Protein AF-A0A2V7YWY1-F1 (afdb_monomer_lite)

Structure (mmCIF, N/CA/C/O backbone):
data_AF-A0A2V7YWY1-F1
#
_entry.id   AF-A0A2V7YWY1-F1
#
loop_
_atom_site.group_PDB
_atom_site.id
_atom_site.type_symbol
_atom_site.label_atom_id
_atom_site.label_alt_id
_atom_site.label_comp_id
_atom_site.label_asym_id
_atom_site.label_entity_id
_atom_site.label_seq_id
_atom_site.pdbx_PDB_ins_code
_atom_site.Cartn_x
_atom_site.Cartn_y
_atom_site.Cartn_z
_atom_site.occupancy
_atom_site.B_iso_or_equiv
_atom_site.auth_seq_id
_atom_site.auth_comp_id
_atom_site.auth_asym_id
_atom_site.auth_atom_id
_atom_site.pdbx_PDB_model_num
ATOM 1 N N . MET A 1 1 ? 10.466 10.974 41.888 1.00 39.22 1 MET A N 1
ATOM 2 C CA . MET A 1 1 ? 9.169 10.604 41.288 1.00 39.22 1 MET A CA 1
ATOM 3 C C . MET A 1 1 ? 9.441 10.058 39.901 1.00 39.22 1 MET A C 1
ATOM 5 O O . MET A 1 1 ? 9.646 10.825 38.972 1.00 39.22 1 MET A O 1
ATOM 9 N N . THR A 1 2 ? 9.565 8.740 39.788 1.00 47.09 2 THR A N 1
ATOM 10 C CA . THR A 1 2 ? 9.598 8.029 38.508 1.00 47.09 2 THR A CA 1
ATOM 11 C C . THR A 1 2 ? 8.193 8.095 37.926 1.00 47.09 2 THR A C 1
ATOM 13 O O . THR A 1 2 ? 7.272 7.507 38.483 1.00 47.09 2 THR A O 1
ATOM 16 N N . ARG A 1 3 ? 8.006 8.894 36.873 1.00 53.28 3 ARG A N 1
ATOM 17 C CA . ARG A 1 3 ? 6.783 8.855 36.070 1.00 53.28 3 ARG A CA 1
ATOM 18 C C . ARG A 1 3 ? 6.745 7.455 35.461 1.00 53.28 3 ARG A C 1
ATOM 20 O O . ARG A 1 3 ? 7.681 7.097 34.753 1.00 53.28 3 ARG A O 1
ATOM 27 N N . ASP A 1 4 ? 5.757 6.650 35.833 1.00 59.22 4 ASP A N 1
ATOM 28 C CA . ASP A 1 4 ? 5.584 5.312 35.273 1.00 59.22 4 ASP A CA 1
ATOM 29 C C . ASP A 1 4 ? 5.316 5.467 33.774 1.00 59.22 4 ASP A C 1
ATOM 31 O O . ASP A 1 4 ? 4.237 5.884 33.363 1.00 59.22 4 ASP A O 1
ATOM 35 N N . THR A 1 5 ? 6.322 5.186 32.946 1.00 61.72 5 THR A N 1
ATOM 36 C CA . THR A 1 5 ? 6.264 5.324 31.479 1.00 61.72 5 THR A CA 1
ATOM 37 C C . THR A 1 5 ? 5.248 4.364 30.834 1.00 61.72 5 THR A C 1
ATOM 39 O O . THR A 1 5 ? 5.006 4.450 29.638 1.00 61.72 5 THR A O 1
ATOM 42 N N . ASN A 1 6 ? 4.653 3.459 31.620 1.00 64.69 6 ASN A N 1
ATOM 43 C CA . ASN A 1 6 ? 3.641 2.488 31.197 1.00 64.69 6 ASN A CA 1
ATOM 44 C C . ASN A 1 6 ? 2.201 2.868 31.580 1.00 64.69 6 ASN A C 1
ATOM 46 O O . ASN A 1 6 ? 1.284 2.114 31.255 1.00 64.69 6 ASN A O 1
ATOM 50 N N . ALA A 1 7 ? 1.979 3.972 32.301 1.00 68.75 7 ALA A N 1
ATOM 51 C CA . ALA A 1 7 ? 0.620 4.424 32.577 1.00 68.75 7 ALA A CA 1
ATOM 52 C C . ALA A 1 7 ? 0.028 5.056 31.304 1.00 68.75 7 ALA A C 1
ATOM 54 O O . ALA A 1 7 ? 0.693 5.922 30.724 1.00 68.75 7 ALA A O 1
ATOM 55 N N . PRO A 1 8 ? -1.179 4.645 30.864 1.00 72.62 8 PRO A N 1
ATOM 56 C CA . PRO A 1 8 ? -1.838 5.297 29.746 1.00 72.62 8 PRO A CA 1
ATOM 57 C C . PRO A 1 8 ? -2.013 6.786 30.055 1.00 72.62 8 PRO A C 1
ATOM 59 O O . PRO A 1 8 ? -2.330 7.191 31.173 1.00 72.62 8 PRO A O 1
ATOM 62 N N . THR A 1 9 ? -1.742 7.608 29.056 1.00 87.44 9 THR A N 1
ATOM 63 C CA . THR A 1 9 ? -2.022 9.041 29.075 1.00 87.44 9 THR A CA 1
ATOM 64 C C . THR A 1 9 ? -3.524 9.291 29.232 1.00 87.44 9 THR A C 1
ATOM 66 O O . THR A 1 9 ? -4.340 8.422 28.928 1.00 87.44 9 THR A O 1
ATOM 69 N N . GLU A 1 10 ? -3.912 10.492 29.669 1.00 82.44 10 GLU A N 1
ATOM 70 C CA . GLU A 1 10 ? -5.333 10.873 29.779 1.00 82.44 10 GLU A CA 1
ATOM 71 C C . GLU A 1 10 ? -6.087 10.677 28.446 1.00 82.44 10 GLU A C 1
ATOM 73 O O . GLU A 1 10 ? -7.240 10.244 28.433 1.00 82.44 10 GLU A O 1
ATOM 78 N N . ASP A 1 11 ? -5.407 10.910 27.317 1.00 82.25 11 ASP A N 1
ATOM 79 C CA . ASP A 1 11 ? -5.943 10.674 25.972 1.00 82.25 11 ASP A CA 1
ATOM 80 C C . ASP A 1 11 ? -6.136 9.176 25.674 1.00 82.25 11 ASP A C 1
ATOM 82 O O . ASP A 1 11 ? -7.157 8.774 25.108 1.00 82.25 11 ASP A O 1
ATOM 86 N N . GLU A 1 12 ? -5.190 8.326 26.084 1.00 85.62 12 GLU A N 1
ATOM 87 C CA . GLU A 1 12 ? -5.293 6.870 25.936 1.00 85.62 12 GLU A CA 1
ATOM 88 C C . GLU A 1 12 ? -6.386 6.285 26.837 1.00 85.62 12 GLU A C 1
ATOM 90 O O . GLU A 1 12 ? -7.135 5.415 26.394 1.00 85.62 12 GLU A O 1
ATOM 95 N N . GLU A 1 13 ? -6.541 6.780 28.067 1.00 88.69 13 GLU A N 1
ATOM 96 C CA . GLU A 1 13 ? -7.628 6.372 28.963 1.00 88.69 13 GLU A CA 1
ATOM 97 C C . GLU A 1 13 ? -9.000 6.747 28.393 1.00 88.69 13 GLU A C 1
ATOM 99 O O . GLU A 1 13 ? -9.911 5.911 28.369 1.00 88.69 13 GLU A O 1
ATOM 104 N N . ALA A 1 14 ? -9.142 7.963 27.859 1.00 86.88 14 ALA A N 1
ATOM 105 C CA . ALA A 1 14 ? -10.369 8.406 27.205 1.00 86.88 14 ALA A CA 1
ATOM 106 C C . ALA A 1 14 ? -10.687 7.578 25.948 1.00 86.88 14 ALA A C 1
ATOM 108 O O . ALA A 1 14 ? -11.848 7.231 25.703 1.00 86.88 14 ALA A O 1
ATOM 109 N N . MET A 1 15 ? -9.670 7.227 25.156 1.00 86.19 15 MET A N 1
ATOM 110 C CA . MET A 1 15 ? -9.824 6.355 23.991 1.00 86.19 15 MET A CA 1
ATOM 111 C C . MET A 1 15 ? -10.243 4.936 24.398 1.00 86.19 15 MET A C 1
ATOM 113 O O . MET A 1 15 ? -11.164 4.371 23.804 1.00 86.19 15 MET A O 1
ATOM 117 N N . LEU A 1 16 ? -9.602 4.367 25.423 1.00 88.88 16 LEU A N 1
ATOM 118 C CA . LEU A 1 16 ? -9.919 3.036 25.941 1.00 88.88 16 LEU A CA 1
ATOM 119 C C . LEU A 1 16 ? -11.345 2.970 26.483 1.00 88.88 16 LEU A C 1
ATOM 121 O O . LEU A 1 16 ? -12.041 1.986 26.238 1.00 88.88 16 LEU A O 1
ATOM 125 N N . GLU A 1 17 ? -11.801 4.009 27.180 1.00 91.81 17 GLU A N 1
ATOM 126 C CA . GLU A 1 17 ? -13.164 4.052 27.701 1.00 91.81 17 GLU A CA 1
ATOM 127 C C . GLU A 1 17 ? -14.202 4.095 26.574 1.00 91.81 17 GLU A C 1
ATOM 129 O O . GLU A 1 17 ? -15.159 3.321 26.586 1.00 91.81 17 GLU A O 1
ATOM 134 N N . ARG A 1 18 ? 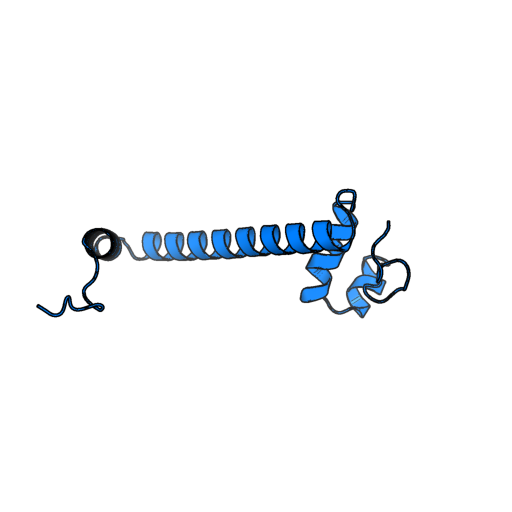-13.961 4.891 25.524 1.00 87.81 18 ARG A N 1
ATOM 135 C CA . ARG A 1 18 ? -14.801 4.868 24.314 1.00 87.81 18 ARG A CA 1
ATOM 136 C C . ARG A 1 18 ? -14.810 3.491 23.656 1.00 87.81 18 ARG A C 1
ATOM 138 O O . ARG A 1 18 ? -15.867 3.001 23.275 1.00 87.81 18 ARG A O 1
ATOM 145 N N . TYR A 1 19 ? -13.652 2.839 23.566 1.00 89.50 19 TYR A N 1
ATOM 146 C CA . TYR A 1 19 ? -13.544 1.503 22.984 1.00 89.50 19 TYR A CA 1
ATOM 147 C C . TYR A 1 19 ? -14.291 0.437 23.803 1.00 89.50 19 TYR A C 1
ATOM 149 O O . TYR A 1 19 ? -14.874 -0.489 23.237 1.00 89.50 19 TYR A O 1
ATOM 157 N N . ARG A 1 20 ? -14.321 0.550 25.138 1.00 92.12 20 ARG A N 1
ATOM 158 C CA . ARG A 1 20 ? -15.098 -0.360 26.001 1.00 92.12 20 ARG A CA 1
ATOM 159 C C . ARG A 1 20 ? -16.599 -0.234 25.769 1.00 92.12 20 ARG A C 1
ATOM 161 O O . ARG A 1 20 ? -17.285 -1.253 25.818 1.00 92.12 20 ARG A O 1
ATOM 168 N N . GLN A 1 21 ? -17.073 0.979 25.500 1.00 94.81 21 GLN A N 1
ATOM 169 C CA . GLN A 1 21 ? -18.48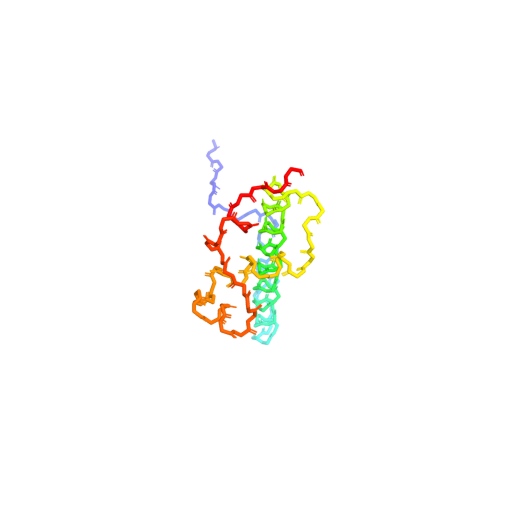7 1.287 25.286 1.00 94.81 21 GLN A CA 1
ATOM 170 C C . GLN A 1 21 ? -18.995 0.906 23.886 1.00 94.81 21 GLN A C 1
ATOM 172 O O . GLN A 1 21 ? -20.205 0.799 23.709 1.00 94.81 21 GLN A O 1
ATOM 177 N N . MET A 1 22 ? -18.099 0.657 22.923 1.00 94.56 22 MET A N 1
ATOM 178 C CA . MET A 1 22 ? -18.471 0.224 21.572 1.00 94.56 22 MET A CA 1
ATOM 179 C C . MET A 1 22 ? -19.089 -1.178 21.551 1.00 94.56 22 MET A C 1
ATOM 181 O O . MET A 1 22 ? -18.565 -2.126 22.162 1.00 94.56 22 MET A O 1
ATOM 185 N N . ASP A 1 23 ? -20.141 -1.327 20.753 1.00 95.94 23 ASP A N 1
ATOM 186 C CA . ASP A 1 23 ? -20.708 -2.623 20.402 1.00 95.94 23 ASP A CA 1
ATOM 187 C C . ASP A 1 23 ? -19.716 -3.454 19.546 1.00 95.94 23 ASP A C 1
ATOM 189 O O . ASP A 1 23 ? -18.787 -2.912 18.934 1.00 95.94 23 ASP A O 1
ATOM 193 N N . PRO A 1 24 ? -19.853 -4.793 19.497 1.00 94.00 24 PRO A N 1
ATOM 194 C CA . PRO A 1 24 ? -19.019 -5.632 18.636 1.00 94.00 24 PRO A CA 1
ATOM 195 C C . PRO A 1 24 ? -18.968 -5.195 17.158 1.00 94.00 24 PRO A C 1
ATOM 197 O O . PRO A 1 24 ? -17.906 -5.287 16.540 1.00 94.00 24 PRO A O 1
ATOM 200 N N . GLY A 1 25 ? -20.077 -4.715 16.589 1.00 95.69 25 GLY A N 1
ATOM 201 C CA . GLY A 1 25 ? -20.160 -4.203 15.221 1.00 95.69 25 GLY A CA 1
ATOM 202 C C . GLY A 1 25 ? -19.335 -2.934 15.012 1.00 95.69 25 GLY A C 1
ATOM 203 O O . GLY A 1 25 ? -18.533 -2.873 14.079 1.00 95.69 25 GLY A O 1
ATOM 204 N N . GLU A 1 26 ? -19.459 -1.956 15.908 1.00 94.94 26 GLU A N 1
ATOM 205 C CA . GLU A 1 26 ? -18.633 -0.742 15.924 1.00 94.94 26 GLU A CA 1
ATOM 206 C C . GLU A 1 26 ? -17.136 -1.058 16.026 1.00 94.94 26 GLU A C 1
ATOM 208 O O . GLU A 1 26 ? -16.327 -0.477 15.298 1.00 94.94 26 GLU A O 1
ATOM 213 N N . LYS A 1 27 ? -16.755 -2.032 16.862 1.00 93.75 27 LYS A N 1
ATOM 214 C CA . LYS A 1 27 ? -15.356 -2.481 16.969 1.00 93.75 27 LYS A CA 1
ATOM 215 C C . LYS A 1 27 ? -14.839 -3.063 15.661 1.00 93.75 27 LYS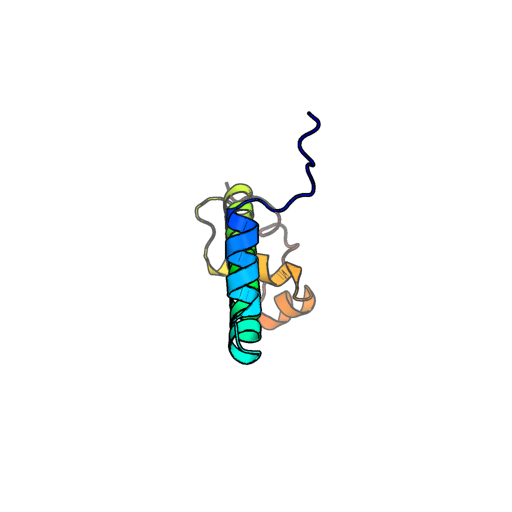 A C 1
ATOM 217 O O . LYS A 1 27 ? -13.724 -2.746 15.253 1.00 93.75 27 LYS A O 1
ATOM 222 N N . LEU A 1 28 ? -15.635 -3.904 15.002 1.00 95.50 28 LEU A N 1
ATOM 223 C CA . LEU A 1 28 ? -15.270 -4.466 13.702 1.00 95.50 28 LEU A CA 1
ATOM 224 C C . LEU A 1 28 ? -15.126 -3.368 12.647 1.00 95.50 28 LEU A C 1
ATOM 226 O O . LEU A 1 28 ? -14.153 -3.374 11.895 1.00 95.50 28 LEU A O 1
ATOM 230 N N . LEU A 1 29 ? -16.046 -2.402 12.620 1.00 95.75 29 LEU A N 1
ATOM 231 C CA . LEU A 1 29 ? -15.975 -1.275 11.696 1.00 95.75 29 LEU A CA 1
ATOM 232 C C . LEU A 1 29 ? -14.706 -0.442 11.914 1.00 95.75 29 LEU A C 1
ATOM 234 O O . LEU A 1 29 ? -14.028 -0.117 10.941 1.00 95.75 29 LEU A O 1
ATOM 238 N N . LEU A 1 30 ? -14.350 -0.155 13.168 1.00 93.00 30 LEU A N 1
ATOM 239 C CA . LEU A 1 30 ? -13.120 0.559 13.508 1.00 93.00 30 LEU A CA 1
ATOM 240 C C . LEU A 1 30 ? -11.876 -0.201 13.026 1.00 93.00 30 LEU A C 1
ATOM 242 O O . LEU A 1 30 ? -10.986 0.394 12.426 1.00 93.00 30 LEU A O 1
ATOM 246 N N . VAL A 1 31 ? -11.827 -1.523 13.220 1.00 92.50 31 VAL A N 1
ATOM 247 C CA . VAL A 1 31 ? -10.721 -2.355 12.716 1.00 92.50 31 VAL A CA 1
ATOM 248 C C . VAL A 1 31 ? -10.625 -2.285 11.191 1.00 92.50 31 VAL A C 1
ATOM 250 O O . VAL A 1 31 ? -9.527 -2.128 10.658 1.00 92.50 31 VAL A O 1
ATOM 253 N N . PHE A 1 32 ? -11.752 -2.354 10.475 1.00 94.31 32 PHE A N 1
ATOM 254 C CA . PHE A 1 32 ? -11.752 -2.213 9.016 1.00 94.31 32 PHE A CA 1
ATOM 255 C C . PHE A 1 32 ? -11.291 -0.826 8.560 1.00 94.31 32 PHE A C 1
ATOM 257 O O . PHE A 1 32 ? -10.537 -0.734 7.593 1.00 94.31 32 PHE A O 1
ATOM 264 N N . GLN A 1 33 ? -11.686 0.240 9.260 1.00 93.69 33 GLN A N 1
ATOM 265 C CA . GLN A 1 33 ? -11.216 1.599 8.980 1.00 93.69 33 GLN A CA 1
ATOM 266 C C . GLN A 1 33 ? -9.703 1.714 9.175 1.00 93.69 33 GLN A C 1
ATOM 268 O O . GLN A 1 33 ? -9.007 2.167 8.271 1.00 93.69 33 GLN A O 1
ATOM 273 N N . MET A 1 34 ? -9.177 1.218 10.297 1.00 91.19 34 MET A N 1
ATOM 274 C CA . MET A 1 34 ? -7.736 1.217 10.567 1.00 91.19 34 MET A CA 1
ATOM 275 C C . MET A 1 34 ? -6.956 0.415 9.519 1.00 91.19 34 MET A C 1
ATOM 277 O O . MET A 1 34 ? -5.877 0.829 9.092 1.00 91.19 34 MET A O 1
ATOM 281 N N . PHE A 1 35 ? -7.499 -0.723 9.079 1.00 90.00 35 PHE A N 1
ATOM 282 C CA . PHE A 1 35 ? -6.899 -1.512 8.007 1.00 90.00 35 PHE A CA 1
ATOM 283 C C . PHE A 1 35 ? -6.864 -0.730 6.690 1.00 90.00 35 PHE A C 1
ATOM 285 O O . PHE A 1 35 ? -5.823 -0.668 6.039 1.00 90.00 35 PHE A O 1
ATOM 292 N N . GLN A 1 36 ? -7.976 -0.089 6.326 1.00 90.50 36 GLN A N 1
ATOM 293 C CA . GLN A 1 36 ? -8.079 0.713 5.112 1.00 90.50 36 GLN A CA 1
ATOM 294 C C . GLN A 1 36 ? -7.104 1.900 5.125 1.00 90.50 36 GLN A C 1
ATOM 296 O O . GLN A 1 36 ? -6.382 2.104 4.153 1.00 90.50 36 GLN A O 1
ATOM 301 N N . GLU A 1 37 ? -7.012 2.628 6.240 1.00 91.50 37 GLU A N 1
ATOM 302 C CA . GLU A 1 37 ? -6.044 3.718 6.417 1.00 91.50 37 GLU A CA 1
ATOM 303 C C . GLU A 1 37 ? -4.595 3.235 6.295 1.00 91.50 37 GLU A C 1
ATOM 305 O O . GLU A 1 37 ? -3.758 3.924 5.710 1.00 91.50 37 GLU A O 1
ATOM 310 N N . GLY A 1 38 ? -4.292 2.047 6.829 1.00 84.81 38 GLY A N 1
ATOM 311 C CA . GLY A 1 38 ? -2.985 1.411 6.674 1.00 84.81 38 GLY A CA 1
ATOM 312 C C . GLY A 1 38 ? -2.659 1.121 5.209 1.00 84.81 38 GLY A C 1
ATOM 313 O O . GLY A 1 38 ? -1.599 1.511 4.726 1.00 84.81 38 GLY A O 1
ATOM 314 N N . VAL A 1 39 ? -3.599 0.510 4.483 1.00 82.94 39 VAL A N 1
ATOM 315 C CA . VAL A 1 39 ? -3.455 0.218 3.048 1.00 82.94 39 VAL A CA 1
ATOM 316 C C . VAL A 1 39 ? -3.283 1.498 2.227 1.00 82.94 39 VAL A C 1
ATOM 318 O O . VAL A 1 39 ? -2.429 1.552 1.338 1.00 82.94 39 VAL A O 1
ATOM 321 N N . ASP A 1 40 ? -4.065 2.541 2.512 1.00 86.19 40 ASP A N 1
ATOM 322 C CA . ASP A 1 40 ? -3.975 3.818 1.802 1.00 86.19 40 ASP A CA 1
ATOM 323 C C . ASP A 1 40 ? -2.641 4.530 2.080 1.00 86.19 40 ASP A C 1
ATOM 325 O O . ASP A 1 40 ? -2.003 5.022 1.144 1.00 86.19 40 ASP A O 1
ATOM 329 N N . ARG A 1 41 ? -2.160 4.506 3.331 1.00 85.69 41 ARG A N 1
ATOM 330 C CA . ARG A 1 41 ? -0.840 5.040 3.701 1.00 85.69 41 ARG A CA 1
ATOM 331 C C . ARG A 1 41 ? 0.288 4.302 2.988 1.00 85.69 41 ARG A C 1
ATOM 333 O O . ARG A 1 41 ? 1.155 4.949 2.402 1.00 85.69 41 ARG A O 1
ATOM 340 N N . ASP A 1 42 ? 0.256 2.972 2.988 1.00 80.38 42 ASP A N 1
ATOM 341 C CA . ASP A 1 42 ? 1.251 2.152 2.293 1.00 80.38 42 ASP A CA 1
ATOM 342 C C . ASP A 1 42 ? 1.268 2.466 0.793 1.00 80.38 42 ASP A C 1
ATOM 344 O O . ASP A 1 42 ? 2.337 2.646 0.201 1.00 80.38 42 ASP A O 1
ATOM 348 N N . ARG A 1 43 ? 0.090 2.604 0.169 1.00 82.69 43 ARG A N 1
ATOM 349 C CA . ARG A 1 43 ? -0.026 2.988 -1.244 1.00 82.69 43 ARG A CA 1
ATOM 350 C C . ARG A 1 43 ? 0.620 4.346 -1.510 1.00 82.69 43 ARG A C 1
ATOM 352 O O . ARG A 1 43 ? 1.354 4.490 -2.491 1.00 82.69 43 ARG A O 1
ATOM 359 N N . ASP A 1 44 ? 0.364 5.335 -0.662 1.00 86.62 44 ASP A N 1
ATOM 360 C CA . ASP A 1 44 ? 0.891 6.688 -0.839 1.00 86.62 44 ASP A CA 1
ATOM 361 C C . ASP A 1 44 ? 2.405 6.760 -0.598 1.00 86.62 44 ASP A C 1
ATOM 363 O O . ASP A 1 44 ? 3.125 7.409 -1.367 1.00 86.62 44 ASP A O 1
ATOM 367 N N . GLU A 1 45 ? 2.924 6.023 0.386 1.00 84.88 45 GLU A N 1
ATOM 368 C CA . GLU A 1 45 ? 4.365 5.872 0.588 1.00 84.88 45 GLU A CA 1
ATOM 369 C C . GLU A 1 45 ? 5.049 5.229 -0.617 1.00 84.88 45 GLU A C 1
ATOM 371 O O . GLU A 1 45 ? 6.086 5.708 -1.087 1.00 84.88 45 GLU A O 1
ATOM 376 N N . ILE A 1 46 ? 4.482 4.134 -1.120 1.00 81.50 46 ILE A N 1
ATOM 377 C CA . ILE A 1 46 ? 5.019 3.416 -2.271 1.00 81.50 46 ILE A CA 1
ATOM 378 C C . ILE A 1 46 ? 4.992 4.326 -3.505 1.00 81.50 46 ILE A C 1
ATOM 380 O O . ILE A 1 46 ? 5.993 4.430 -4.218 1.00 81.50 46 ILE A O 1
ATOM 384 N N . ARG A 1 47 ? 3.893 5.057 -3.721 1.00 85.25 47 ARG A N 1
ATOM 385 C CA . ARG A 1 47 ? 3.772 6.047 -4.797 1.00 85.25 47 ARG A CA 1
ATOM 386 C C . ARG A 1 47 ? 4.844 7.130 -4.698 1.00 85.25 47 ARG A C 1
ATOM 388 O O . ARG A 1 47 ? 5.465 7.465 -5.707 1.00 85.25 47 ARG A O 1
ATOM 395 N N . SER A 1 48 ? 5.082 7.656 -3.499 1.00 86.38 48 SER A N 1
ATOM 396 C CA . SER A 1 48 ? 6.129 8.650 -3.244 1.00 86.38 48 SER A CA 1
ATOM 397 C C . SER A 1 48 ? 7.523 8.098 -3.563 1.00 86.38 48 SER A C 1
ATOM 399 O O . SER A 1 48 ? 8.274 8.714 -4.321 1.00 86.38 48 SER A O 1
ATOM 401 N N . LYS A 1 49 ? 7.835 6.884 -3.087 1.00 85.69 49 LYS A N 1
ATOM 402 C CA . LYS A 1 49 ? 9.103 6.184 -3.363 1.00 85.69 49 LYS A CA 1
ATOM 403 C C . LYS A 1 49 ? 9.320 5.974 -4.865 1.00 85.69 49 LYS A C 1
ATOM 405 O O . LYS A 1 49 ? 10.412 6.235 -5.367 1.00 85.69 49 LYS A O 1
ATOM 410 N N . TYR A 1 50 ? 8.290 5.551 -5.599 1.00 84.00 50 TYR A N 1
ATOM 411 C CA . TYR A 1 50 ? 8.387 5.358 -7.046 1.00 84.00 50 TYR A CA 1
ATOM 412 C C . TYR A 1 50 ? 8.549 6.674 -7.809 1.00 84.00 50 TYR A C 1
ATOM 414 O O . TYR A 1 50 ? 9.407 6.743 -8.683 1.00 84.00 50 TYR A O 1
ATOM 422 N N . ARG A 1 51 ? 7.815 7.735 -7.457 1.00 84.56 51 ARG A N 1
ATOM 423 C CA . ARG A 1 51 ? 8.001 9.065 -8.069 1.00 84.56 51 ARG A CA 1
ATOM 424 C C . ARG A 1 51 ? 9.385 9.650 -7.785 1.00 84.56 51 ARG A C 1
ATOM 426 O O . ARG A 1 51 ? 9.962 10.305 -8.646 1.00 84.56 51 ARG A O 1
ATOM 433 N N . ALA A 1 52 ? 9.938 9.401 -6.599 1.00 84.56 52 ALA A N 1
ATOM 434 C CA . ALA A 1 52 ? 11.299 9.809 -6.264 1.00 84.56 52 ALA A CA 1
ATOM 435 C C . ALA A 1 52 ? 12.353 9.036 -7.074 1.00 84.56 52 ALA A C 1
ATOM 437 O O . ALA A 1 52 ? 13.347 9.621 -7.493 1.00 84.56 52 ALA A O 1
ATOM 438 N N . ARG A 1 53 ? 12.135 7.735 -7.311 1.00 83.00 53 ARG A N 1
ATOM 439 C CA . ARG A 1 53 ? 13.089 6.865 -8.015 1.00 83.00 53 ARG A CA 1
ATOM 440 C C . ARG A 1 53 ? 13.007 6.948 -9.540 1.00 83.00 53 ARG A C 1
ATOM 442 O O . ARG A 1 53 ? 14.040 6.856 -10.185 1.00 83.00 53 ARG A O 1
ATOM 449 N N . TYR A 1 54 ? 11.811 7.071 -10.107 1.00 78.88 54 TYR A N 1
ATOM 450 C CA . TYR A 1 54 ? 11.562 6.951 -11.552 1.00 78.88 54 TYR A CA 1
ATOM 451 C C . TYR A 1 54 ? 11.073 8.251 -12.201 1.00 78.88 54 TYR A C 1
ATOM 453 O O . TYR A 1 54 ? 10.686 8.242 -13.365 1.00 78.88 54 TYR A O 1
ATOM 461 N N . GLY A 1 55 ? 11.090 9.355 -11.453 1.00 79.62 55 GLY A N 1
ATOM 462 C CA . GLY A 1 55 ? 10.681 10.671 -11.929 1.00 79.62 55 GLY A CA 1
ATOM 463 C C . GLY A 1 55 ? 9.247 11.037 -11.547 1.00 79.62 55 GLY A C 1
ATOM 464 O O . GLY A 1 55 ? 8.370 10.190 -11.352 1.00 79.62 55 GLY A O 1
ATOM 465 N N . ARG A 1 56 ? 8.997 12.349 -11.439 1.00 76.31 56 ARG A N 1
ATOM 466 C CA . ARG A 1 56 ? 7.672 12.892 -11.087 1.00 76.31 56 ARG A CA 1
ATOM 467 C C . ARG A 1 56 ? 6.619 12.641 -12.165 1.00 76.31 56 ARG A C 1
ATOM 469 O O . ARG A 1 56 ? 5.442 12.585 -11.830 1.00 76.31 56 ARG A O 1
ATOM 476 N N . GLU A 1 57 ? 7.047 12.475 -13.415 1.00 81.56 57 GLU A N 1
ATOM 477 C CA . GLU A 1 57 ? 6.177 12.285 -14.583 1.00 81.56 57 GLU A CA 1
ATOM 478 C C . GLU A 1 57 ? 5.869 10.811 -14.889 1.00 81.56 57 GLU A C 1
ATOM 480 O O . GLU A 1 57 ? 5.314 10.492 -15.940 1.00 81.56 57 GLU A O 1
ATOM 485 N N . ILE A 1 58 ? 6.198 9.890 -13.975 1.00 84.44 58 ILE A N 1
ATOM 486 C CA . ILE A 1 58 ? 5.780 8.493 -14.102 1.00 84.44 58 ILE A CA 1
ATOM 487 C C . ILE A 1 58 ? 4.258 8.413 -14.294 1.00 84.44 58 ILE A C 1
ATOM 489 O O . ILE A 1 58 ? 3.478 8.947 -13.504 1.00 84.44 58 ILE A O 1
ATOM 493 N N . SER A 1 59 ? 3.830 7.739 -15.363 1.00 86.69 59 SER A N 1
ATOM 494 C CA . SER A 1 59 ? 2.403 7.570 -15.639 1.00 86.69 59 SER A CA 1
ATOM 495 C C . SER A 1 59 ? 1.716 6.764 -14.529 1.00 86.69 59 SER A C 1
ATOM 497 O O . SER A 1 59 ? 2.314 5.857 -13.948 1.00 86.69 59 SER A O 1
ATOM 499 N N . GLU A 1 60 ? 0.434 7.029 -14.264 1.00 86.12 60 GLU A N 1
ATOM 500 C CA . GLU A 1 60 ? -0.318 6.273 -13.247 1.00 86.12 60 GLU A CA 1
ATOM 501 C C . GLU A 1 60 ? -0.408 4.771 -13.581 1.00 86.12 60 GLU A C 1
ATOM 503 O O . GLU A 1 60 ? -0.390 3.947 -12.670 1.00 86.12 60 GLU A O 1
ATOM 508 N N . ARG A 1 61 ? -0.421 4.390 -14.871 1.00 89.25 61 ARG A N 1
ATOM 509 C CA . ARG A 1 61 ? -0.358 2.974 -15.284 1.00 89.25 61 ARG A CA 1
ATOM 510 C C . ARG A 1 61 ? 0.959 2.328 -14.859 1.00 89.25 61 ARG A C 1
ATOM 512 O O . ARG A 1 61 ? 0.952 1.228 -14.316 1.00 89.25 61 ARG A O 1
ATOM 519 N N . GLU A 1 62 ? 2.075 3.006 -15.110 1.00 88.88 62 GLU A N 1
ATOM 520 C CA . GLU A 1 62 ? 3.407 2.516 -14.747 1.00 88.88 62 GLU A CA 1
ATOM 521 C C . GLU A 1 62 ? 3.555 2.406 -13.228 1.00 88.88 62 GLU A C 1
ATOM 523 O O . GLU A 1 62 ? 4.047 1.409 -12.705 1.00 88.88 62 GLU A O 1
ATOM 528 N N . LEU A 1 63 ? 3.049 3.401 -12.503 1.00 87.62 63 LEU A N 1
ATOM 529 C CA . LEU A 1 63 ? 3.008 3.376 -11.051 1.00 87.62 63 LEU A CA 1
ATOM 530 C C . LEU A 1 63 ? 2.192 2.188 -10.520 1.00 87.62 63 LEU A C 1
ATOM 532 O O . LEU A 1 63 ? 2.631 1.495 -9.603 1.00 87.62 63 LEU A O 1
ATOM 536 N N . TRP A 1 64 ? 1.018 1.939 -11.104 1.00 89.50 64 TRP A N 1
ATOM 537 C CA . TRP A 1 64 ? 0.148 0.829 -10.728 1.00 89.50 64 TRP A CA 1
ATOM 538 C C . TRP A 1 64 ? 0.812 -0.533 -10.959 1.00 89.50 64 TRP A C 1
ATOM 540 O O . TRP A 1 64 ? 0.802 -1.366 -10.056 1.00 89.50 64 TRP A O 1
ATOM 550 N N . LEU A 1 65 ? 1.464 -0.738 -12.107 1.00 91.25 65 LEU A N 1
ATOM 551 C CA . LEU A 1 65 ? 2.179 -1.985 -12.416 1.00 91.25 65 LEU A CA 1
ATOM 552 C C . LEU A 1 65 ? 3.351 -2.234 -11.463 1.00 91.25 65 LEU A C 1
ATOM 554 O O . LEU A 1 65 ? 3.543 -3.354 -10.989 1.00 91.25 65 LEU A O 1
ATOM 558 N N . ARG A 1 66 ? 4.083 -1.177 -11.102 1.00 88.75 66 ARG A N 1
ATOM 559 C CA . ARG A 1 66 ? 5.158 -1.250 -10.103 1.00 88.75 66 ARG A CA 1
ATOM 560 C C . ARG A 1 66 ? 4.653 -1.570 -8.700 1.00 88.75 66 ARG A C 1
ATOM 562 O O . ARG A 1 66 ? 5.317 -2.289 -7.963 1.00 88.75 66 ARG A O 1
ATOM 569 N N . MET A 1 67 ? 3.487 -1.055 -8.314 1.00 87.38 67 MET A N 1
ATOM 570 C CA . MET A 1 67 ? 2.845 -1.449 -7.056 1.00 87.38 67 MET A CA 1
ATOM 571 C C .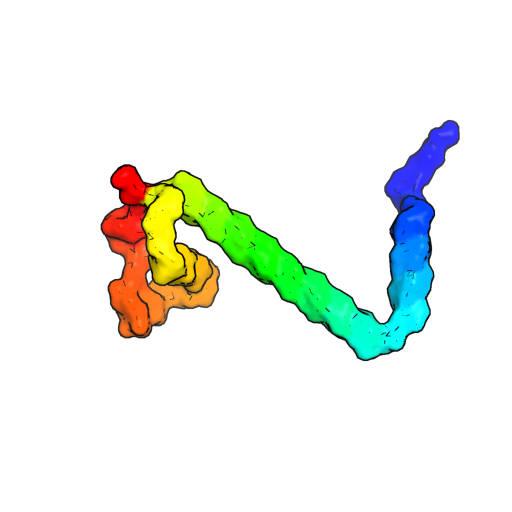 MET A 1 67 ? 2.395 -2.912 -7.103 1.00 87.38 67 MET A C 1
ATOM 573 O O . MET A 1 67 ? 2.650 -3.662 -6.161 1.00 87.38 67 MET A O 1
ATOM 577 N N . ALA A 1 68 ? 1.779 -3.327 -8.212 1.00 90.00 68 ALA A N 1
ATOM 578 C CA . ALA A 1 68 ? 1.304 -4.689 -8.412 1.00 90.00 68 ALA A CA 1
ATOM 579 C C . ALA A 1 68 ? 2.446 -5.715 -8.372 1.00 90.00 68 ALA A C 1
ATOM 581 O O . ALA A 1 68 ? 2.269 -6.784 -7.794 1.00 90.00 68 ALA A O 1
ATOM 582 N N . SER A 1 69 ? 3.637 -5.388 -8.884 1.00 91.50 69 SER A N 1
ATOM 583 C CA . SER A 1 69 ? 4.782 -6.311 -8.906 1.00 91.50 69 SER A CA 1
ATOM 584 C C . SER A 1 69 ? 5.320 -6.730 -7.542 1.00 91.50 69 SER A C 1
ATOM 586 O O . SER A 1 69 ? 6.070 -7.697 -7.451 1.00 91.50 69 SER A O 1
ATOM 588 N N . ARG A 1 70 ? 4.897 -6.063 -6.464 1.00 86.56 70 ARG A N 1
ATOM 589 C CA . ARG A 1 70 ? 5.189 -6.480 -5.085 1.00 86.56 70 ARG A CA 1
ATOM 590 C C . ARG A 1 70 ? 4.387 -7.710 -4.651 1.00 86.56 70 ARG A C 1
ATOM 592 O O . ARG A 1 70 ? 4.780 -8.377 -3.699 1.00 86.56 70 ARG A O 1
ATOM 599 N N . HIS A 1 71 ? 3.260 -7.978 -5.311 1.00 88.94 71 HIS A N 1
ATOM 600 C CA . HIS A 1 71 ? 2.287 -8.999 -4.906 1.00 88.94 71 HIS A CA 1
ATOM 601 C C . HIS A 1 71 ? 1.889 -9.948 -6.041 1.00 88.94 71 HIS A C 1
ATOM 603 O O . HIS A 1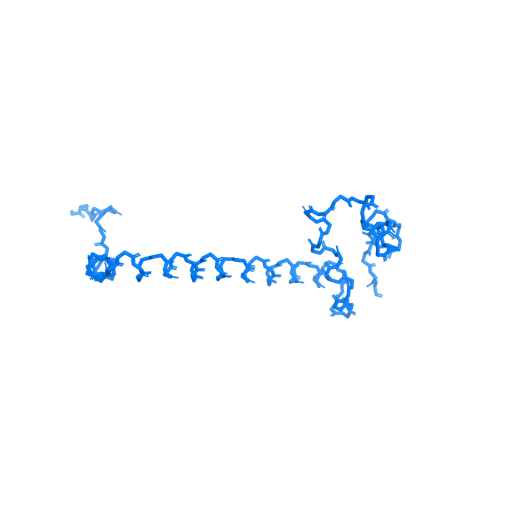 71 ? 1.414 -11.051 -5.781 1.00 88.94 71 HIS A O 1
ATOM 609 N N . VAL A 1 72 ? 2.068 -9.531 -7.294 1.00 92.06 72 VAL A N 1
ATOM 610 C CA . VAL A 1 72 ? 1.711 -10.293 -8.489 1.00 92.06 72 VAL A CA 1
ATOM 611 C C . VAL A 1 72 ? 2.977 -10.914 -9.085 1.00 92.06 72 VAL A C 1
ATOM 613 O O . VAL A 1 72 ? 3.949 -10.186 -9.304 1.00 92.06 72 VAL A O 1
ATOM 616 N N . PRO A 1 73 ? 2.981 -12.228 -9.387 1.00 94.56 73 PRO A N 1
ATOM 617 C CA . PRO A 1 73 ? 4.110 -12.877 -10.045 1.00 94.56 73 PRO A CA 1
ATOM 618 C C . PRO A 1 73 ? 4.466 -12.204 -11.372 1.00 94.56 73 PRO A C 1
ATOM 620 O O . PRO A 1 73 ? 3.579 -11.825 -12.147 1.00 94.56 73 PRO A O 1
ATOM 623 N N . ARG A 1 74 ? 5.768 -12.112 -11.658 1.00 94.75 74 ARG A N 1
ATOM 624 C CA . ARG A 1 74 ? 6.314 -11.505 -12.882 1.00 94.75 74 ARG A CA 1
ATOM 625 C C . ARG A 1 74 ? 5.661 -12.074 -14.140 1.00 94.75 74 ARG A C 1
ATOM 627 O O . ARG A 1 74 ? 5.273 -11.322 -15.028 1.00 94.75 74 ARG A O 1
ATOM 634 N N . GLU A 1 75 ? 5.463 -13.385 -14.189 1.00 96.44 75 GLU A N 1
ATOM 635 C CA . GLU A 1 75 ? 4.870 -14.091 -15.325 1.00 96.44 75 GLU A CA 1
ATOM 636 C C . GLU A 1 75 ? 3.434 -13.629 -15.592 1.00 96.44 75 GLU A C 1
ATOM 638 O O . GLU A 1 75 ? 3.026 -13.524 -16.746 1.00 96.44 75 GLU A O 1
ATOM 643 N N . SER A 1 76 ? 2.675 -13.309 -14.538 1.00 96.94 76 SER A N 1
ATOM 644 C CA . SER A 1 76 ? 1.309 -12.788 -14.679 1.00 96.94 76 SER A CA 1
ATOM 645 C C . SER A 1 76 ? 1.317 -11.349 -15.193 1.00 96.94 76 SER A C 1
ATOM 647 O O . SER A 1 76 ? 0.493 -10.994 -16.029 1.00 96.94 76 SER A O 1
ATOM 649 N N . LEU A 1 77 ? 2.285 -10.531 -14.768 1.00 96.06 77 LEU A N 1
ATOM 650 C CA . LEU A 1 77 ? 2.435 -9.161 -15.270 1.00 96.06 77 LEU A CA 1
ATOM 651 C C . LEU A 1 77 ? 2.811 -9.128 -16.753 1.00 96.06 77 LEU A C 1
ATOM 653 O O . LEU A 1 77 ? 2.241 -8.354 -17.523 1.00 96.06 77 LEU A O 1
ATOM 657 N N . ILE A 1 78 ? 3.709 -10.017 -17.171 1.00 96.25 78 ILE A N 1
ATOM 658 C CA . ILE A 1 78 ? 4.098 -10.147 -18.575 1.00 96.25 78 ILE A CA 1
ATOM 659 C C . ILE A 1 78 ? 2.918 -10.664 -19.401 1.00 96.25 78 ILE A C 1
ATOM 661 O O . ILE A 1 78 ? 2.577 -10.066 -20.419 1.00 96.25 78 ILE A O 1
ATOM 665 N N . ARG A 1 79 ? 2.265 -11.745 -18.956 1.00 96.75 79 ARG A N 1
ATOM 666 C CA . ARG A 1 79 ? 1.161 -12.377 -19.691 1.00 96.75 79 ARG A CA 1
ATOM 667 C C . ARG A 1 79 ? -0.052 -11.458 -19.828 1.00 96.75 79 ARG A C 1
ATOM 669 O O . ARG A 1 79 ? -0.581 -11.326 -20.926 1.00 96.75 79 ARG A O 1
ATOM 676 N N . ASP A 1 80 ? -0.492 -10.851 -18.728 1.00 96.88 80 ASP A N 1
ATOM 677 C CA . ASP A 1 80 ? -1.783 -10.155 -18.676 1.00 96.88 80 ASP A CA 1
ATOM 678 C C . ASP A 1 80 ? -1.651 -8.655 -18.979 1.00 96.88 80 ASP A C 1
ATOM 680 O O . ASP A 1 80 ? -2.599 -8.036 -19.460 1.00 96.88 80 ASP A O 1
ATOM 684 N N . PHE A 1 81 ? -0.476 -8.061 -18.734 1.00 93.25 81 PHE A N 1
ATOM 685 C CA . PHE A 1 81 ? -0.256 -6.616 -18.879 1.00 93.25 81 PHE A CA 1
ATOM 686 C C . PHE A 1 81 ? 0.851 -6.242 -19.869 1.00 93.25 81 PHE A C 1
ATOM 688 O O . PHE A 1 81 ? 1.064 -5.043 -20.100 1.00 93.25 81 PHE A O 1
ATOM 695 N N . GLY A 1 82 ? 1.543 -7.229 -20.452 1.00 94.62 82 GLY A N 1
ATOM 696 C CA . GLY A 1 82 ? 2.660 -7.006 -21.371 1.00 94.62 82 GLY A CA 1
ATOM 697 C C . GLY A 1 82 ? 3.803 -6.223 -20.729 1.00 94.62 82 GLY A C 1
ATOM 698 O O . GLY A 1 82 ? 4.511 -5.499 -21.423 1.00 94.62 82 GLY A O 1
ATOM 699 N N . TRP A 1 83 ? 3.924 -6.282 -19.401 1.00 94.12 83 TRP A N 1
ATOM 700 C CA . TRP A 1 83 ? 4.850 -5.456 -18.639 1.00 94.12 83 TRP A CA 1
ATOM 701 C C . TRP A 1 83 ? 5.784 -6.328 -17.817 1.00 94.12 83 TRP A C 1
ATOM 703 O O . TRP A 1 83 ? 5.340 -7.180 -17.048 1.00 94.12 83 TRP A O 1
ATOM 713 N N . ASP A 1 84 ? 7.081 -6.086 -17.976 1.00 93.75 84 ASP A N 1
ATOM 714 C CA . ASP A 1 84 ? 8.125 -6.781 -17.241 1.00 93.75 84 ASP A CA 1
ATOM 715 C C . ASP A 1 84 ? 8.798 -5.817 -16.244 1.00 93.75 84 ASP A C 1
ATOM 717 O O . ASP A 1 84 ? 9.401 -4.828 -16.683 1.00 93.75 84 ASP A O 1
ATOM 721 N N . PRO A 1 85 ? 8.719 -6.077 -14.922 1.00 89.69 85 PRO A N 1
ATOM 722 C CA . PRO A 1 85 ? 9.395 -5.267 -13.907 1.00 89.69 85 PRO A CA 1
ATOM 723 C C . PRO A 1 85 ? 10.919 -5.245 -14.049 1.00 89.69 85 PRO A C 1
ATOM 725 O O . PRO A 1 85 ? 11.548 -4.309 -13.557 1.00 89.69 85 PRO A O 1
ATOM 728 N N . GLU A 1 86 ? 11.503 -6.267 -14.677 1.00 89.88 86 GLU A N 1
ATOM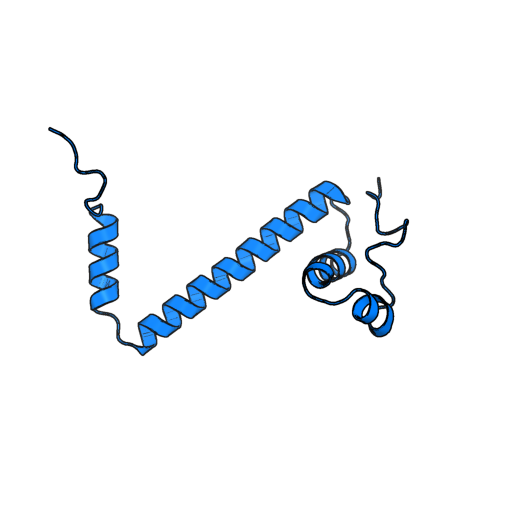 729 C CA . GLU A 1 86 ? 12.952 -6.469 -14.788 1.00 89.88 86 GLU A CA 1
ATOM 730 C C . GLU A 1 86 ? 13.497 -6.121 -16.179 1.00 89.88 86 GLU A C 1
ATOM 732 O O . GLU A 1 86 ? 14.696 -6.252 -16.428 1.00 89.88 86 GLU A O 1
ATOM 737 N N . ALA A 1 87 ? 12.645 -5.656 -17.097 1.00 87.88 87 ALA A N 1
ATOM 738 C CA . ALA A 1 87 ? 13.119 -5.186 -18.391 1.00 87.88 87 ALA A CA 1
ATOM 739 C C . ALA A 1 87 ? 13.967 -3.907 -18.223 1.00 87.88 87 ALA A C 1
ATOM 741 O O . ALA A 1 87 ? 13.620 -3.060 -17.388 1.00 87.88 87 ALA A O 1
ATOM 742 N N . PRO A 1 88 ? 15.069 -3.729 -18.977 1.00 80.25 88 PRO A N 1
ATOM 743 C CA . PRO A 1 88 ? 15.975 -2.585 -18.828 1.00 80.25 88 PRO A CA 1
ATOM 744 C C . PRO A 1 88 ? 15.259 -1.228 -18.866 1.00 80.25 88 PRO A C 1
ATOM 746 O O . PRO A 1 88 ? 15.496 -0.369 -18.018 1.00 80.25 88 PRO A O 1
ATOM 749 N N . GLU A 1 89 ? 14.297 -1.068 -19.774 1.00 78.81 89 GLU A N 1
ATOM 750 C CA . GLU A 1 89 ? 13.497 0.145 -19.963 1.00 78.81 89 GLU A CA 1
ATOM 751 C C . GLU A 1 89 ? 12.552 0.483 -18.797 1.00 78.81 89 GLU A C 1
ATOM 753 O O . GLU A 1 89 ? 12.043 1.612 -18.732 1.00 78.81 89 GLU A O 1
ATOM 758 N N . ASN A 1 90 ? 12.313 -0.487 -17.906 1.00 80.19 90 ASN A N 1
ATOM 759 C CA . ASN A 1 90 ? 11.490 -0.376 -16.701 1.00 80.19 90 ASN A CA 1
ATOM 760 C C . ASN A 1 90 ? 12.330 -0.488 -15.412 1.00 80.19 90 ASN A C 1
ATOM 762 O O . ASN A 1 90 ? 11.828 -0.203 -14.321 1.00 80.19 90 ASN A O 1
ATOM 766 N N . SER A 1 91 ? 13.601 -0.876 -15.510 1.00 68.06 91 SER A N 1
ATOM 767 C CA . SER A 1 91 ? 14.484 -1.118 -14.364 1.00 68.06 91 SER A CA 1
ATOM 768 C C . SER A 1 91 ? 15.189 0.152 -13.881 1.00 68.06 91 SER A C 1
ATOM 770 O O . SER A 1 91 ? 15.439 0.299 -12.678 1.00 68.06 91 SER A O 1
ATOM 772 N N . GLU A 1 92 ? 15.438 1.099 -14.788 1.00 64.62 92 GLU A N 1
ATOM 773 C CA . GLU A 1 92 ? 16.190 2.329 -14.519 1.00 64.62 92 GLU A CA 1
ATOM 774 C C . GLU A 1 92 ? 15.303 3.587 -14.427 1.00 64.62 92 GLU A C 1
ATOM 776 O O . GLU A 1 92 ? 14.198 3.619 -14.981 1.00 64.62 92 GLU A O 1
ATOM 781 N N . PRO A 1 93 ? 15.752 4.636 -13.707 1.00 60.47 93 PRO A N 1
ATOM 782 C CA . PRO A 1 93 ? 15.108 5.946 -13.722 1.00 60.47 93 PRO A CA 1
ATOM 783 C C . PRO A 1 93 ? 15.066 6.496 -15.148 1.00 60.47 93 PRO A C 1
ATOM 785 O O . PRO A 1 93 ? 16.100 6.580 -15.807 1.00 60.47 93 PRO A O 1
ATOM 788 N N . ARG A 1 94 ? 13.892 6.921 -15.619 1.00 61.00 94 ARG A N 1
ATOM 789 C CA . ARG A 1 94 ? 13.818 7.738 -16.833 1.00 61.00 94 ARG A CA 1
ATOM 790 C C . ARG A 1 94 ? 14.133 9.176 -16.423 1.00 61.00 94 ARG A C 1
ATOM 792 O O . ARG A 1 94 ? 13.353 9.772 -15.683 1.00 61.00 94 ARG A O 1
ATOM 799 N N . THR A 1 95 ? 15.324 9.646 -16.800 1.00 54.16 95 THR A N 1
ATOM 800 C CA . THR A 1 95 ? 15.781 11.035 -16.608 1.00 54.16 95 THR A CA 1
ATOM 801 C C . THR A 1 95 ? 14.891 12.032 -17.326 1.00 54.16 95 THR A C 1
ATOM 803 O O . THR A 1 95 ? 14.472 11.711 -18.462 1.00 54.16 95 THR A O 1
#

Sequence (95 aa):
MTRDTNAPTEDEEAMLERYRQMDPGEKLLLVFQMFQEGVDRDRDEIRSKYRARYGREISERELWLRMASRHVPRESLIRDFGWDPEAPENSEPRT

Radius of gyration: 21.39 Å; chains: 1; bounding box: 37×27×63 Å

Foldseek 3Di:
DPPPPPDDDPVRVVVVVVVVPDDPVRNVVVVVVVVVVVVVVVLVVLLVVCCVFAHVPPDPVLSVLVVCVVPDPQVCCCVVVVDGCPPPVNVHHDD

pLDDT: mean 84.86, std 11.62, range [39.22, 96.94]

Secondary structure (DSSP, 8-state):
----TTSPPHHHHHHHHHHHHS-HHHHHHHHHHHHHHHHHHHHHHHHHHHHHHH-TT--HHHHHHHHHTTTS-HHHHHHHHS--TTSHHHHS---